Protein AF-A0A318UHU3-F1 (afdb_monomer_lite)

Structure (mmCIF, N/CA/C/O backbone):
data_AF-A0A318UHU3-F1
#
_entry.id   AF-A0A318UHU3-F1
#
loop_
_atom_site.group_PDB
_atom_site.id
_atom_site.type_symbol
_atom_site.label_atom_id
_atom_site.label_alt_id
_atom_site.label_comp_id
_atom_site.label_asym_id
_atom_site.label_entity_id
_atom_site.label_seq_id
_atom_site.pdbx_PDB_ins_code
_atom_site.Cartn_x
_atom_site.Cartn_y
_atom_site.Cartn_z
_atom_site.occupancy
_atom_site.B_iso_or_equiv
_atom_site.auth_seq_id
_atom_site.auth_comp_id
_atom_site.auth_asym_id
_atom_site.auth_atom_id
_atom_site.pdbx_PDB_model_num
ATOM 1 N N . MET A 1 1 ? 28.914 13.848 49.073 1.00 50.41 1 MET A N 1
ATOM 2 C CA . MET A 1 1 ? 27.468 14.120 48.963 1.00 50.41 1 MET A CA 1
ATOM 3 C C . MET A 1 1 ? 27.398 15.579 48.554 1.00 50.41 1 MET A C 1
ATOM 5 O O . MET A 1 1 ? 28.007 16.376 49.243 1.00 50.41 1 MET A O 1
ATOM 9 N N . ASP A 1 2 ? 26.984 15.939 47.344 1.00 44.12 2 ASP A N 1
ATOM 10 C CA . ASP A 1 2 ? 25.793 15.458 46.646 1.00 44.12 2 ASP A CA 1
ATOM 11 C C . ASP A 1 2 ? 26.010 15.236 45.144 1.00 44.12 2 ASP A C 1
ATOM 13 O O . ASP A 1 2 ? 26.692 15.995 44.459 1.00 44.12 2 ASP A O 1
ATOM 17 N N . GLN A 1 3 ? 25.419 14.146 44.656 1.00 48.91 3 GLN A N 1
ATOM 18 C CA . GLN A 1 3 ? 25.236 13.851 43.241 1.00 48.91 3 GLN A CA 1
ATOM 19 C C . GLN A 1 3 ? 24.074 14.704 42.716 1.00 48.91 3 GLN A C 1
ATOM 21 O O . GLN A 1 3 ? 22.984 14.650 43.281 1.00 48.91 3 GLN A O 1
ATOM 26 N N . GLN A 1 4 ? 24.257 15.408 41.599 1.00 51.41 4 GLN A N 1
ATOM 27 C CA . GLN A 1 4 ? 23.141 15.843 40.753 1.00 51.41 4 GLN A CA 1
ATOM 28 C C . GLN A 1 4 ? 23.242 15.175 39.382 1.00 51.41 4 GLN A C 1
ATOM 30 O O . GLN A 1 4 ? 23.828 15.670 38.428 1.00 51.41 4 GLN A O 1
ATOM 35 N N . ASN A 1 5 ? 22.727 13.948 39.416 1.00 49.72 5 ASN A N 1
ATOM 36 C CA . ASN A 1 5 ? 21.940 13.217 38.433 1.00 49.72 5 ASN A CA 1
ATOM 37 C C . ASN A 1 5 ? 21.846 13.784 37.000 1.00 49.72 5 ASN A C 1
ATOM 39 O O . ASN A 1 5 ? 21.250 14.830 36.751 1.00 49.72 5 ASN A O 1
ATOM 43 N N . HIS A 1 6 ? 22.336 12.981 36.055 1.00 58.16 6 HIS A N 1
ATOM 44 C CA . HIS A 1 6 ? 21.928 12.986 34.655 1.00 58.16 6 HIS A CA 1
ATOM 45 C C . HIS A 1 6 ? 20.476 12.520 34.520 1.00 58.16 6 HIS A C 1
ATOM 47 O O . HIS A 1 6 ? 20.151 11.428 34.976 1.00 58.16 6 HIS A O 1
ATOM 53 N N . GLN A 1 7 ? 19.641 13.268 33.803 1.00 49.56 7 GLN A N 1
ATOM 54 C CA . GLN A 1 7 ? 18.466 12.719 33.118 1.00 49.56 7 GLN A CA 1
ATOM 55 C C . GLN A 1 7 ? 18.393 13.409 31.747 1.00 49.56 7 GLN A C 1
ATOM 57 O O . GLN A 1 7 ? 18.383 14.633 31.681 1.00 49.56 7 GLN A O 1
ATOM 62 N N . ASN A 1 8 ? 18.730 12.675 30.678 1.00 43.25 8 ASN A N 1
ATOM 63 C CA . ASN A 1 8 ? 17.810 11.898 29.823 1.00 43.25 8 ASN A CA 1
ATOM 64 C C . ASN A 1 8 ? 16.869 12.811 29.030 1.00 43.25 8 ASN A C 1
ATOM 66 O O . ASN A 1 8 ? 16.286 13.722 29.590 1.00 43.25 8 ASN A O 1
ATOM 70 N N . ALA A 1 9 ? 16.526 12.563 27.781 1.00 42.00 9 ALA A N 1
ATOM 71 C CA . ALA A 1 9 ? 17.015 11.733 26.690 1.00 42.00 9 ALA A CA 1
ATOM 72 C C . ALA A 1 9 ? 15.968 11.989 25.605 1.00 42.00 9 ALA A C 1
ATOM 74 O O . ALA A 1 9 ? 14.779 11.987 25.905 1.00 42.00 9 ALA A O 1
ATOM 75 N N . SER A 1 10 ? 16.433 12.204 24.380 1.00 46.59 10 SER A N 1
ATOM 76 C CA . SER A 1 10 ? 15.742 11.801 23.157 1.00 46.59 10 SER A CA 1
ATOM 77 C C . SER A 1 10 ? 14.218 11.971 23.166 1.00 46.59 10 SER A C 1
ATOM 79 O O . SER A 1 10 ? 13.481 10.999 23.320 1.00 46.59 10 SER A O 1
ATOM 81 N N . GLU A 1 11 ? 13.740 13.188 22.908 1.00 42.72 11 GLU A N 1
ATOM 82 C CA . GLU A 1 11 ? 12.415 13.370 22.314 1.00 42.72 11 GLU A CA 1
ATOM 83 C C . GLU A 1 11 ? 12.477 12.807 20.887 1.00 42.72 11 GLU A C 1
ATOM 85 O O . GLU A 1 11 ? 12.714 13.509 19.904 1.00 42.72 11 GLU A O 1
ATOM 90 N N . SER A 1 12 ? 12.353 11.484 20.772 1.00 44.72 12 SER A N 1
ATOM 91 C CA . SER A 1 12 ? 12.005 10.825 19.524 1.00 44.72 12 SER A CA 1
ATOM 92 C C . SER A 1 12 ? 10.671 11.416 19.094 1.00 44.72 12 SER A C 1
ATOM 94 O O . SER A 1 12 ? 9.660 11.213 19.763 1.00 44.72 12 SER A O 1
ATOM 96 N N . GLY A 1 13 ? 10.696 12.194 18.011 1.00 41.41 13 GLY A N 1
ATOM 97 C CA . GLY A 1 13 ? 9.528 12.841 17.432 1.00 41.41 13 GLY A CA 1
ATOM 98 C C . GLY A 1 13 ? 8.427 11.824 17.167 1.00 41.41 13 GLY A C 1
ATOM 99 O O . GLY A 1 13 ? 8.404 11.169 16.127 1.00 41.41 13 GLY A O 1
ATOM 100 N N . GLN A 1 14 ? 7.516 11.685 18.128 1.00 46.44 14 GLN A N 1
ATOM 101 C CA . GLN A 1 14 ? 6.271 10.971 17.950 1.00 46.44 14 GLN A CA 1
ATOM 102 C C . GLN A 1 14 ? 5.440 11.809 16.988 1.00 46.44 14 GLN A C 1
ATOM 104 O O . GLN A 1 14 ? 4.825 12.805 17.369 1.00 46.44 14 GLN A O 1
ATOM 109 N N . ILE A 1 15 ? 5.441 11.417 15.717 1.00 48.47 15 ILE A N 1
ATOM 110 C CA . ILE A 1 15 ? 4.420 11.866 14.782 1.00 48.47 15 ILE A CA 1
ATOM 111 C C . ILE A 1 15 ? 3.112 11.268 15.305 1.00 48.47 15 ILE A C 1
ATOM 113 O O . ILE A 1 15 ? 2.795 10.110 15.049 1.00 48.47 15 ILE A O 1
ATOM 117 N N . SER A 1 16 ? 2.388 12.042 16.114 1.00 56.72 16 SER A N 1
ATOM 118 C CA . SER A 1 16 ? 1.032 11.713 16.540 1.00 56.72 16 SER A CA 1
ATOM 119 C C . SER A 1 16 ? 0.138 11.822 15.311 1.00 56.72 16 SER A C 1
ATOM 121 O O . SER A 1 16 ? -0.429 12.876 15.024 1.00 56.72 16 SER A O 1
ATOM 123 N N . VAL A 1 17 ? 0.065 10.749 14.522 1.00 62.91 17 VAL A N 1
ATOM 124 C CA . VAL A 1 17 ? -1.022 10.604 13.559 1.00 62.91 17 VAL A CA 1
ATOM 125 C C . VAL A 1 17 ? -2.291 10.539 14.403 1.00 62.91 17 VAL A C 1
ATOM 127 O O . VAL A 1 17 ? -2.390 9.656 15.262 1.00 62.91 17 VAL A O 1
ATOM 130 N N . PRO A 1 18 ? -3.255 11.460 14.233 1.00 73.56 18 PRO A N 1
ATOM 131 C CA . PRO A 1 18 ? -4.443 11.431 15.062 1.00 73.56 18 PRO A CA 1
ATOM 132 C C . PRO A 1 18 ? -5.142 10.093 14.832 1.00 73.56 18 PRO A C 1
ATOM 134 O O . PRO A 1 18 ? -5.580 9.814 13.719 1.00 73.56 18 PRO A O 1
ATOM 137 N N . ALA A 1 19 ? -5.270 9.266 15.874 1.00 75.31 19 ALA A N 1
ATOM 138 C CA . ALA A 1 19 ? -5.941 7.966 15.784 1.00 75.31 19 ALA A CA 1
ATOM 139 C C . ALA A 1 19 ? -7.356 8.077 15.176 1.00 75.31 19 ALA A C 1
ATOM 141 O O . ALA A 1 19 ? -7.869 7.117 14.614 1.00 75.31 19 ALA A O 1
ATOM 142 N N . ALA A 1 20 ? -7.968 9.263 15.254 1.00 79.06 20 ALA A N 1
ATOM 143 C CA . ALA A 1 20 ? -9.215 9.610 14.583 1.00 79.06 20 ALA A CA 1
ATOM 144 C C . ALA A 1 20 ? -9.145 9.522 13.047 1.00 79.06 20 ALA A C 1
ATOM 146 O O . ALA A 1 20 ? -10.087 9.025 12.442 1.00 79.06 20 ALA A O 1
ATOM 147 N N . VAL A 1 21 ? -8.047 9.955 12.416 1.00 84.38 21 VAL A N 1
ATOM 148 C CA . VAL A 1 21 ? -7.866 9.883 10.953 1.00 84.38 21 VAL A CA 1
ATOM 149 C C . VAL A 1 21 ? -7.824 8.429 10.507 1.00 84.38 21 VAL A C 1
ATOM 151 O O . VA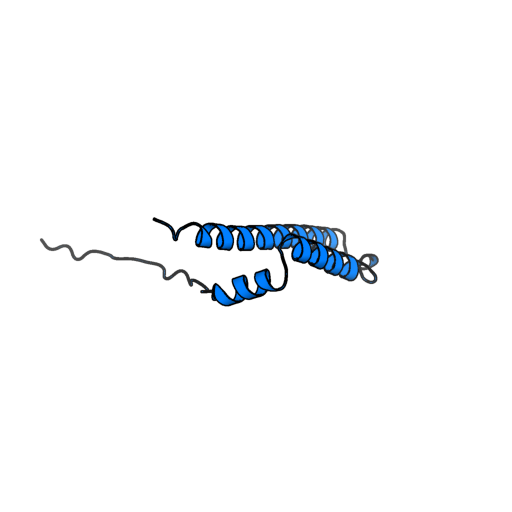L A 1 21 ? -8.511 8.046 9.569 1.00 84.38 21 VAL A O 1
ATOM 154 N N . ILE A 1 22 ? -7.064 7.606 11.228 1.00 83.88 22 ILE A N 1
ATOM 155 C CA . ILE A 1 22 ? -6.913 6.191 10.901 1.00 83.88 22 ILE A CA 1
ATOM 156 C C . ILE A 1 22 ? -8.235 5.436 11.135 1.00 83.88 22 ILE A C 1
ATOM 158 O O . ILE A 1 22 ? -8.664 4.658 10.290 1.00 83.88 22 ILE A O 1
ATOM 162 N N . ARG A 1 23 ? -8.944 5.720 12.238 1.00 83.69 23 ARG A N 1
ATOM 163 C CA . ARG A 1 23 ? -10.283 5.155 12.490 1.00 83.69 23 ARG A CA 1
ATOM 164 C C . ARG A 1 23 ? -11.303 5.573 11.431 1.00 83.69 23 ARG A C 1
ATOM 166 O O . ARG A 1 23 ? -12.090 4.735 11.019 1.00 83.69 23 ARG A O 1
ATOM 173 N N . SER A 1 24 ? -11.282 6.836 11.001 1.00 87.38 24 SER A N 1
ATOM 174 C CA . SER A 1 24 ? -12.158 7.330 9.931 1.00 87.38 24 SER A CA 1
ATOM 175 C C . SER A 1 24 ? -11.842 6.669 8.593 1.00 87.38 24 SER A C 1
ATOM 177 O O . SER A 1 24 ? -12.748 6.375 7.830 1.00 87.38 24 SER A O 1
ATOM 179 N N . PHE A 1 25 ? -10.570 6.399 8.304 1.00 89.25 25 PHE A N 1
ATOM 180 C CA . PHE A 1 25 ? -10.205 5.663 7.099 1.00 89.25 25 PHE A CA 1
ATOM 181 C C . PHE A 1 25 ? -10.814 4.254 7.112 1.00 89.25 25 PHE A C 1
ATOM 183 O O . PHE A 1 25 ? -11.483 3.865 6.160 1.00 89.25 25 PHE A O 1
ATOM 190 N N . PHE A 1 26 ? -10.661 3.519 8.218 1.00 88.50 26 PHE A N 1
ATOM 191 C CA . PHE A 1 26 ? -11.171 2.149 8.321 1.00 88.50 26 PHE A CA 1
ATOM 192 C C . PHE A 1 26 ? -12.676 2.027 8.608 1.00 88.50 26 PHE A C 1
ATOM 194 O O . PHE 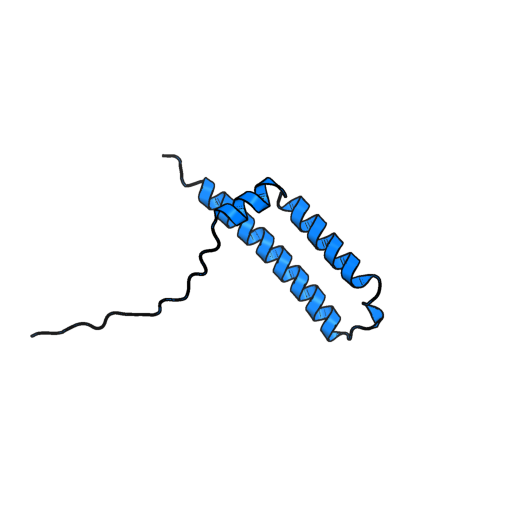A 1 26 ? -13.210 0.915 8.558 1.00 88.50 26 PHE A O 1
ATOM 201 N N . SER A 1 27 ? -13.372 3.134 8.901 1.00 86.12 27 SER A N 1
ATOM 202 C CA . SER A 1 27 ? -14.841 3.165 8.880 1.00 86.12 27 SER A CA 1
ATOM 203 C C . SER A 1 27 ? -15.389 3.197 7.462 1.00 86.12 27 SER A C 1
ATOM 205 O O . SER A 1 27 ? -16.453 2.636 7.217 1.00 86.12 27 SER A O 1
ATOM 207 N N . ASP A 1 28 ? -14.661 3.849 6.557 1.00 87.50 28 ASP A N 1
ATOM 208 C CA . ASP A 1 28 ? -15.081 4.050 5.173 1.00 87.50 28 ASP A CA 1
ATOM 209 C C . ASP A 1 28 ? -14.578 2.923 4.262 1.00 87.50 28 ASP A C 1
ATOM 211 O O . ASP A 1 28 ? -15.250 2.580 3.295 1.00 87.50 28 ASP A O 1
ATOM 215 N N . TYR A 1 29 ? -13.429 2.325 4.597 1.00 88.62 29 TYR A N 1
ATOM 216 C CA . TYR A 1 29 ? -12.809 1.237 3.844 1.00 88.62 29 TYR A CA 1
ATOM 217 C C . TYR A 1 29 ? -12.339 0.142 4.796 1.00 88.62 29 TYR A C 1
ATOM 219 O O . TYR A 1 29 ? -11.361 0.301 5.528 1.00 88.62 29 TYR A O 1
ATOM 227 N N . HIS A 1 30 ? -13.007 -1.009 4.793 1.00 89.12 30 HIS A N 1
ATOM 228 C CA . HIS A 1 30 ? -12.527 -2.144 5.581 1.00 89.12 30 HIS A CA 1
ATOM 229 C C . HIS A 1 30 ? -11.167 -2.633 5.0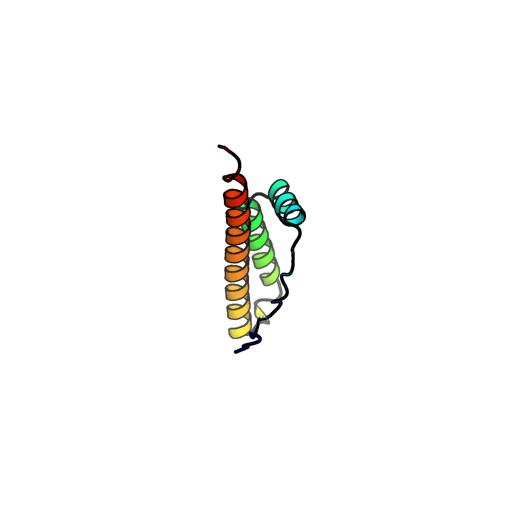67 1.00 89.12 30 HIS A C 1
ATOM 231 O O . HIS A 1 30 ? -10.804 -2.386 3.915 1.00 89.12 30 HIS A O 1
ATOM 237 N N . LEU A 1 31 ? -10.405 -3.335 5.915 1.00 89.25 31 LEU A N 1
ATOM 238 C CA . LEU A 1 31 ? -9.046 -3.764 5.572 1.00 89.25 31 LEU A CA 1
ATOM 239 C C . LEU A 1 31 ? -9.004 -4.526 4.240 1.00 89.25 31 LEU A C 1
ATOM 241 O O . LEU A 1 31 ? -8.273 -4.121 3.343 1.00 89.25 31 LEU A O 1
ATOM 245 N N . GLY A 1 32 ? -9.841 -5.556 4.078 1.00 90.75 32 GLY A N 1
ATOM 246 C CA . GLY A 1 32 ? -9.866 -6.354 2.847 1.00 90.75 32 GLY A CA 1
ATOM 247 C C . GLY A 1 32 ? -10.184 -5.528 1.596 1.00 90.75 32 GLY A C 1
ATOM 248 O O . GLY A 1 32 ? -9.502 -5.654 0.585 1.00 90.75 32 GLY A O 1
ATOM 249 N N . GLU A 1 33 ? -11.149 -4.608 1.685 1.00 92.31 33 GLU A N 1
ATOM 250 C CA . GLU A 1 33 ? -11.466 -3.692 0.583 1.00 92.31 33 GLU A CA 1
ATOM 251 C C . GLU A 1 33 ? -10.288 -2.765 0.264 1.00 92.31 33 GLU A C 1
ATOM 253 O O . GLU A 1 33 ? -9.952 -2.545 -0.897 1.00 92.31 33 GLU A O 1
ATOM 258 N N . SER A 1 34 ? -9.613 -2.257 1.293 1.00 93.06 34 SER A N 1
ATOM 259 C CA . SER A 1 34 ? -8.455 -1.382 1.126 1.00 93.06 34 SER A CA 1
ATOM 260 C C . SER A 1 34 ? -7.283 -2.105 0.449 1.00 93.06 34 SER A C 1
ATOM 262 O O . SER A 1 34 ? -6.629 -1.524 -0.417 1.00 93.06 34 SER A O 1
ATOM 264 N N . GLN A 1 35 ? -7.043 -3.376 0.789 1.00 93.81 35 GLN A N 1
ATOM 265 C CA . GLN A 1 35 ? -6.030 -4.220 0.142 1.00 93.81 35 GLN A CA 1
ATOM 266 C C . GLN A 1 35 ? -6.390 -4.508 -1.323 1.00 93.81 35 GLN A C 1
ATOM 268 O O . GLN A 1 35 ? -5.549 -4.367 -2.214 1.00 93.81 35 GLN A O 1
ATOM 273 N N . ASP A 1 36 ? -7.659 -4.813 -1.603 1.00 94.81 36 ASP A N 1
ATOM 274 C CA . ASP A 1 36 ? -8.151 -5.026 -2.967 1.00 94.81 36 ASP A CA 1
ATOM 275 C C . ASP A 1 36 ? -8.026 -3.761 -3.833 1.00 94.81 36 ASP A C 1
ATOM 277 O O . ASP A 1 36 ? -7.662 -3.833 -5.014 1.00 94.81 36 ASP A O 1
ATOM 281 N N . LEU A 1 37 ? -8.312 -2.587 -3.265 1.00 94.50 37 LEU A N 1
ATOM 282 C CA . LEU A 1 37 ? -8.143 -1.296 -3.933 1.00 94.50 37 LEU A CA 1
ATOM 283 C C . LEU A 1 37 ? -6.661 -0.960 -4.150 1.00 94.50 37 LEU A C 1
ATOM 285 O O . LEU A 1 37 ? -6.294 -0.502 -5.236 1.00 94.50 37 LEU A O 1
ATOM 289 N N . LEU A 1 38 ? -5.792 -1.242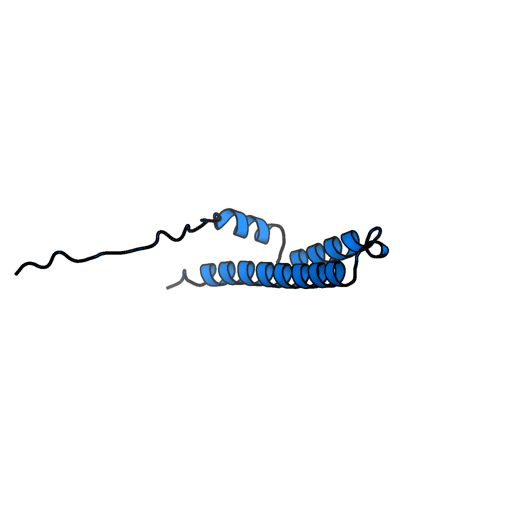 -3.175 1.00 94.50 38 LEU A N 1
ATOM 290 C CA . LEU A 1 38 ? -4.343 -1.073 -3.312 1.00 94.50 38 LEU A CA 1
ATOM 291 C C . LEU A 1 38 ? -3.789 -1.946 -4.445 1.00 94.50 38 LEU A C 1
ATOM 293 O O . LEU A 1 38 ? -3.025 -1.467 -5.287 1.00 94.50 38 LEU A O 1
ATOM 297 N N . TRP A 1 39 ? -4.236 -3.199 -4.535 1.00 93.81 39 TRP A N 1
ATOM 298 C CA . TRP A 1 39 ? -3.883 -4.093 -5.634 1.00 93.81 39 TRP A CA 1
ATOM 299 C C . TRP A 1 39 ? -4.356 -3.567 -6.994 1.00 93.81 39 TRP A C 1
ATOM 301 O O . TRP A 1 39 ? -3.650 -3.673 -8.000 1.00 93.81 39 TRP A O 1
ATOM 311 N N . GLN A 1 40 ? -5.548 -2.971 -7.059 1.00 92.94 40 GLN A N 1
ATOM 312 C CA . GLN A 1 40 ? -6.041 -2.341 -8.285 1.00 92.94 40 GLN A CA 1
ATOM 313 C C . GLN A 1 40 ? -5.185 -1.146 -8.708 1.00 92.94 40 GLN A C 1
ATOM 315 O O . GLN A 1 40 ? -4.825 -1.061 -9.883 1.00 92.94 40 GLN A O 1
ATOM 320 N N . LEU A 1 41 ? -4.799 -0.274 -7.772 1.00 90.81 41 LEU A N 1
ATOM 321 C CA . LEU A 1 41 ? -3.892 0.846 -8.045 1.00 90.81 41 LEU A CA 1
ATOM 322 C C . LEU A 1 41 ? -2.530 0.367 -8.551 1.00 90.81 41 LEU A C 1
ATOM 324 O O . LEU A 1 41 ? -1.998 0.914 -9.516 1.00 90.81 41 LEU A O 1
ATOM 328 N N . PHE A 1 42 ? -1.996 -0.690 -7.945 1.00 90.75 42 PHE A N 1
ATOM 329 C CA . PHE A 1 42 ? -0.733 -1.284 -8.358 1.00 90.75 42 PHE A CA 1
ATOM 330 C C . PHE A 1 42 ? -0.792 -1.844 -9.785 1.00 90.75 42 PHE A C 1
ATOM 332 O O . PHE A 1 42 ? 0.059 -1.525 -10.615 1.00 90.75 42 PHE A O 1
ATOM 339 N N . LYS A 1 43 ? -1.852 -2.589 -10.126 1.00 88.19 43 LYS A N 1
ATOM 340 C CA . LYS A 1 43 ? -2.085 -3.050 -11.506 1.00 88.19 43 LYS A CA 1
ATOM 341 C C . LYS A 1 43 ? -2.217 -1.885 -12.486 1.00 88.19 43 LYS A C 1
ATOM 343 O O . LYS A 1 43 ? -1.646 -1.945 -13.571 1.00 88.19 43 LYS A O 1
ATOM 348 N N . LEU A 1 44 ? -2.938 -0.826 -12.108 1.00 85.25 44 LEU A N 1
ATOM 349 C CA . LEU A 1 44 ? -3.102 0.363 -12.946 1.00 85.25 44 LEU A CA 1
ATOM 350 C C . LEU A 1 44 ? -1.758 1.035 -13.242 1.00 85.25 44 LEU A C 1
ATOM 352 O O . LEU A 1 44 ? -1.511 1.390 -14.396 1.00 85.25 44 LEU A O 1
ATOM 356 N N . ALA A 1 45 ? -0.863 1.121 -12.253 1.00 82.25 45 ALA A N 1
ATOM 357 C CA . ALA A 1 45 ? 0.481 1.673 -12.424 1.00 82.25 45 ALA A CA 1
ATOM 358 C C . ALA A 1 45 ? 1.330 0.910 -13.463 1.00 82.25 45 ALA A C 1
ATOM 360 O O . ALA A 1 45 ? 2.245 1.483 -14.058 1.00 82.25 45 ALA A O 1
ATOM 361 N N . PHE A 1 46 ? 1.016 -0.360 -13.733 1.00 78.31 46 PHE A N 1
ATOM 362 C CA . PHE A 1 46 ? 1.755 -1.206 -14.675 1.00 78.31 46 PHE A CA 1
ATOM 363 C C . PHE A 1 46 ? 1.247 -1.174 -16.111 1.00 78.31 46 PHE A C 1
ATOM 365 O O . PHE A 1 46 ? 1.952 -1.625 -17.013 1.00 78.31 46 PHE A O 1
ATOM 372 N N . SER A 1 47 ? 0.062 -0.617 -16.341 1.00 73.44 47 SER A N 1
ATOM 373 C CA . SER A 1 47 ? -0.642 -0.739 -17.620 1.00 73.44 47 SER A CA 1
ATOM 374 C C . SER A 1 47 ? 0.120 -0.129 -18.804 1.00 73.44 47 SER A C 1
ATOM 376 O O . SER A 1 47 ? 0.140 -0.725 -19.875 1.00 73.44 47 SER A O 1
ATOM 378 N N . GLU A 1 48 ? 0.771 1.027 -18.622 1.00 68.88 48 GLU A N 1
ATOM 379 C CA . GLU A 1 48 ? 1.426 1.755 -19.729 1.00 68.88 48 GLU A CA 1
ATOM 380 C C . GLU A 1 48 ? 2.948 1.909 -19.575 1.00 68.88 48 GLU A C 1
ATOM 382 O O . GLU A 1 48 ? 3.652 2.026 -20.574 1.00 68.88 48 GLU A O 1
ATOM 387 N N . ASN A 1 49 ? 3.486 1.834 -18.351 1.00 74.75 49 ASN A N 1
ATOM 388 C CA . ASN A 1 49 ? 4.897 2.148 -18.079 1.00 74.75 49 ASN A CA 1
ATOM 389 C C . ASN A 1 49 ? 5.743 0.941 -17.647 1.00 74.75 49 ASN A C 1
ATOM 391 O O . ASN A 1 49 ? 6.948 1.071 -17.451 1.00 74.75 49 ASN A O 1
ATOM 395 N N . TRP A 1 50 ? 5.173 -0.261 -17.510 1.00 80.06 50 TRP A N 1
ATOM 396 C CA . TRP A 1 50 ? 5.943 -1.410 -17.013 1.00 80.06 50 TRP A CA 1
ATOM 397 C C . TRP A 1 50 ? 7.103 -1.800 -17.936 1.00 80.06 50 TRP A C 1
ATOM 399 O O . TRP A 1 50 ? 8.180 -2.178 -17.476 1.00 80.06 50 TRP A O 1
ATOM 409 N N . SER A 1 51 ? 6.927 -1.686 -19.252 1.00 82.88 51 SER A N 1
ATOM 410 C CA . SER A 1 51 ? 7.988 -1.980 -20.219 1.00 82.88 51 SER A CA 1
ATOM 411 C C . SER A 1 51 ? 9.130 -0.962 -20.201 1.00 82.88 51 SER A C 1
ATOM 413 O O . SER A 1 51 ? 10.240 -1.330 -20.573 1.00 82.88 51 SER A O 1
ATOM 415 N N . SER A 1 52 ? 8.889 0.280 -19.763 1.00 87.69 52 SER A N 1
ATOM 416 C CA . SER A 1 52 ? 9.936 1.307 -19.658 1.00 87.69 52 SER A CA 1
ATOM 417 C C . SER A 1 52 ? 10.774 1.198 -18.385 1.00 87.69 52 SER A C 1
ATOM 419 O O . SER A 1 52 ? 11.810 1.846 -18.296 1.00 87.69 52 SER A O 1
ATOM 421 N N . LEU A 1 53 ? 10.351 0.378 -17.420 1.00 88.12 53 LEU A N 1
ATOM 422 C CA . LEU A 1 53 ? 11.077 0.167 -16.172 1.00 88.12 53 LEU A CA 1
ATOM 423 C C . LEU A 1 53 ? 12.159 -0.908 -16.317 1.00 88.12 53 LEU A C 1
ATOM 425 O O . LEU A 1 53 ? 11.944 -1.993 -16.880 1.00 88.12 53 LEU A O 1
ATOM 429 N N . SER A 1 54 ? 13.311 -0.625 -15.723 1.00 92.75 54 SER A N 1
ATOM 430 C CA . SER A 1 54 ? 14.380 -1.583 -15.470 1.00 92.75 54 SER A CA 1
ATOM 431 C C . SER A 1 54 ? 13.928 -2.702 -14.526 1.00 92.75 54 SER A C 1
ATOM 433 O O . SER A 1 54 ? 12.927 -2.596 -13.818 1.00 92.75 54 SER A O 1
ATOM 435 N N . ALA A 1 55 ? 14.688 -3.800 -14.495 1.00 91.62 55 ALA A N 1
ATOM 436 C CA . ALA A 1 55 ? 14.421 -4.905 -13.575 1.00 91.62 55 ALA A CA 1
ATOM 437 C C . ALA A 1 55 ? 14.429 -4.452 -12.103 1.00 91.62 55 ALA A C 1
ATOM 439 O O . ALA A 1 55 ? 13.556 -4.855 -11.341 1.00 91.62 55 ALA A O 1
ATOM 440 N N . MET A 1 56 ? 15.354 -3.559 -11.736 1.00 95.25 56 MET A N 1
ATOM 441 C CA . MET A 1 56 ? 15.455 -3.020 -10.378 1.00 95.25 56 MET A CA 1
ATOM 442 C C . MET A 1 56 ? 14.255 -2.137 -10.018 1.00 95.25 56 MET A C 1
ATOM 444 O O . MET A 1 56 ? 13.728 -2.232 -8.917 1.00 95.25 56 MET A O 1
ATOM 448 N N . GLU A 1 57 ? 13.779 -1.298 -10.940 1.00 91.88 57 GLU A N 1
ATOM 449 C CA . GLU A 1 57 ? 12.581 -0.482 -10.699 1.00 91.88 57 GLU A CA 1
ATOM 450 C C . GLU A 1 57 ? 11.333 -1.348 -10.507 1.00 91.88 57 GLU A C 1
ATOM 452 O O . GLU A 1 57 ? 10.515 -1.064 -9.637 1.00 91.88 57 GLU A O 1
ATOM 457 N N . LYS A 1 58 ? 11.209 -2.440 -11.268 1.00 91.00 58 LYS A N 1
ATOM 458 C CA . LYS A 1 58 ? 10.118 -3.412 -11.115 1.00 91.00 58 LYS A CA 1
ATOM 459 C C . LYS A 1 58 ? 10.150 -4.093 -9.752 1.00 91.00 58 LYS A C 1
ATOM 461 O O . LYS A 1 58 ? 9.127 -4.154 -9.079 1.00 91.00 58 LYS A O 1
ATOM 466 N N . GLU A 1 59 ? 11.322 -4.570 -9.343 1.00 93.50 59 GLU A N 1
ATOM 467 C CA . GLU A 1 59 ? 11.532 -5.195 -8.035 1.00 93.50 59 GLU A CA 1
ATOM 468 C C . GLU A 1 59 ? 11.229 -4.222 -6.888 1.00 93.50 59 GLU A C 1
ATOM 470 O O . GLU A 1 59 ? 10.512 -4.575 -5.951 1.00 93.50 59 GLU A O 1
ATOM 475 N N . ASN A 1 60 ? 11.685 -2.972 -7.003 1.00 93.00 60 ASN A N 1
ATOM 476 C CA . ASN A 1 60 ? 11.392 -1.923 -6.030 1.00 93.00 60 ASN A CA 1
ATOM 477 C C . ASN A 1 60 ? 9.888 -1.649 -5.916 1.00 93.00 60 ASN A C 1
ATOM 479 O O . ASN A 1 60 ? 9.393 -1.474 -4.808 1.00 93.00 60 ASN A O 1
ATOM 483 N N . LEU A 1 61 ? 9.152 -1.627 -7.032 1.00 91.44 61 LEU A N 1
ATOM 484 C CA . LEU A 1 61 ? 7.702 -1.417 -7.012 1.00 91.44 61 LEU A CA 1
ATOM 485 C C . LEU A 1 61 ? 6.963 -2.586 -6.356 1.00 91.44 61 LEU A C 1
ATOM 487 O O . LEU A 1 61 ? 6.085 -2.343 -5.531 1.00 91.44 61 LEU A O 1
ATOM 491 N N . CYS A 1 62 ? 7.331 -3.831 -6.672 1.00 92.12 62 CYS A N 1
ATOM 492 C CA . CYS A 1 62 ? 6.774 -5.006 -5.996 1.00 92.12 62 CYS A CA 1
ATOM 493 C C . CYS A 1 62 ? 7.046 -4.966 -4.490 1.00 92.12 62 CYS A C 1
ATOM 495 O O . CYS A 1 62 ? 6.117 -5.074 -3.696 1.00 92.12 62 CYS A O 1
ATOM 497 N N . THR A 1 63 ? 8.298 -4.712 -4.105 1.00 95.06 63 THR A N 1
ATOM 498 C CA . THR A 1 63 ? 8.693 -4.610 -2.695 1.00 95.06 63 THR A CA 1
ATOM 499 C C . THR A 1 63 ? 7.921 -3.493 -1.991 1.00 95.06 63 THR A C 1
ATOM 501 O O . THR A 1 63 ? 7.425 -3.670 -0.884 1.00 95.06 63 THR A O 1
ATOM 504 N N . PHE A 1 64 ? 7.772 -2.336 -2.637 1.00 94.25 64 PHE A N 1
ATOM 505 C CA . PHE A 1 64 ? 7.020 -1.210 -2.091 1.00 94.25 64 PHE A CA 1
ATOM 506 C C . PHE A 1 64 ? 5.541 -1.550 -1.867 1.00 94.25 64 PHE A C 1
ATOM 508 O O . PHE A 1 64 ? 4.997 -1.211 -0.818 1.00 94.25 64 PHE A O 1
ATOM 515 N N . TYR A 1 65 ? 4.906 -2.249 -2.812 1.00 95.19 65 TYR A N 1
ATOM 516 C CA . TYR A 1 65 ? 3.536 -2.738 -2.654 1.00 95.19 65 TYR A CA 1
ATOM 517 C C . TYR A 1 65 ? 3.401 -3.675 -1.448 1.00 95.19 65 TYR A C 1
ATOM 519 O O . TYR A 1 65 ? 2.527 -3.458 -0.613 1.00 95.19 65 TYR A O 1
ATOM 527 N N . GLU A 1 66 ? 4.289 -4.662 -1.315 1.00 94.69 66 GLU A N 1
ATOM 528 C CA . GLU A 1 66 ? 4.267 -5.619 -0.199 1.00 94.69 66 GLU A CA 1
ATOM 529 C C . GLU A 1 66 ? 4.419 -4.917 1.158 1.00 94.69 66 GLU A C 1
ATOM 531 O O . GLU A 1 66 ? 3.715 -5.236 2.115 1.00 94.69 66 GLU A O 1
ATOM 536 N N . GLN A 1 67 ? 5.307 -3.921 1.241 1.00 96.94 67 GLN A N 1
ATOM 537 C CA . GLN A 1 67 ? 5.493 -3.137 2.463 1.00 96.94 67 GLN A CA 1
ATOM 538 C C . GLN A 1 67 ? 4.271 -2.267 2.789 1.00 96.94 67 GLN A C 1
ATOM 540 O O . GLN A 1 67 ? 3.930 -2.118 3.962 1.00 96.94 67 GLN A O 1
ATOM 545 N N . LEU A 1 68 ? 3.601 -1.698 1.781 1.00 94.81 68 LEU A N 1
ATOM 546 C CA . LEU A 1 68 ? 2.370 -0.932 1.991 1.00 94.81 68 LEU A CA 1
ATOM 547 C C . LEU A 1 68 ? 1.210 -1.812 2.454 1.00 94.81 68 LEU A C 1
ATOM 549 O O . LEU A 1 68 ? 0.485 -1.409 3.359 1.00 94.81 68 LEU A O 1
ATOM 553 N N . ASP A 1 69 ? 1.050 -2.995 1.865 1.00 94.88 69 ASP A N 1
ATOM 554 C CA . ASP A 1 69 ? 0.028 -3.962 2.267 1.00 94.88 69 ASP A CA 1
ATOM 555 C C . ASP A 1 69 ? 0.222 -4.402 3.729 1.00 94.88 69 ASP A C 1
ATOM 557 O O . ASP A 1 69 ? -0.700 -4.317 4.545 1.00 94.88 69 ASP A O 1
ATOM 561 N N . ALA A 1 70 ? 1.460 -4.748 4.101 1.00 93.81 70 ALA A N 1
ATOM 562 C CA . ALA A 1 70 ? 1.812 -5.097 5.476 1.00 93.81 70 ALA A CA 1
ATOM 563 C C . ALA A 1 70 ? 1.592 -3.934 6.459 1.00 93.81 70 ALA A C 1
ATOM 565 O O . ALA A 1 70 ? 1.088 -4.140 7.565 1.00 93.81 70 ALA A O 1
ATOM 566 N N . LEU A 1 71 ? 1.941 -2.704 6.065 1.00 93.06 71 LEU A N 1
ATOM 567 C CA . LEU A 1 71 ? 1.700 -1.512 6.878 1.00 93.06 71 LEU A CA 1
ATOM 568 C C . LEU A 1 71 ? 0.202 -1.291 7.107 1.00 93.06 71 LEU A C 1
ATOM 570 O O . LEU A 1 71 ? -0.211 -0.987 8.223 1.00 93.06 71 LEU A O 1
ATOM 574 N N . LEU A 1 72 ? -0.610 -1.453 6.064 1.00 92.44 72 LEU A N 1
ATOM 575 C CA . LEU A 1 72 ? -2.055 -1.276 6.134 1.00 92.44 72 LEU A CA 1
ATOM 576 C C . LEU A 1 72 ? -2.694 -2.269 7.114 1.00 92.44 72 LEU A C 1
ATOM 578 O O . LEU A 1 72 ? -3.492 -1.863 7.961 1.00 92.44 72 LEU A O 1
ATOM 582 N N . ALA A 1 73 ? -2.281 -3.539 7.049 1.00 90.88 73 ALA A N 1
ATOM 583 C CA . ALA A 1 73 ? -2.709 -4.578 7.982 1.00 90.88 73 ALA A CA 1
ATOM 584 C C . ALA A 1 73 ? -2.283 -4.263 9.425 1.00 90.88 73 ALA A C 1
ATOM 586 O O . ALA A 1 73 ? -3.126 -4.224 10.321 1.00 90.88 73 ALA A O 1
ATOM 587 N N . ALA A 1 74 ? -1.007 -3.933 9.646 1.00 90.56 74 ALA A N 1
ATOM 588 C CA . ALA A 1 74 ? -0.492 -3.615 10.977 1.00 90.56 74 ALA A CA 1
ATOM 589 C C . ALA A 1 74 ? -1.218 -2.420 11.616 1.00 90.56 74 ALA A C 1
ATOM 591 O O . ALA A 1 74 ? -1.518 -2.424 12.811 1.00 90.56 74 ALA A O 1
ATOM 592 N N . VAL A 1 75 ? -1.518 -1.385 10.829 1.00 88.62 75 VAL A N 1
ATOM 593 C CA . VAL A 1 75 ? -2.234 -0.200 11.315 1.00 88.62 75 VAL A CA 1
ATOM 594 C C . VAL A 1 75 ? -3.684 -0.542 11.684 1.00 88.62 75 VAL A C 1
ATOM 596 O O . VAL A 1 75 ? -4.186 -0.023 12.683 1.00 88.62 75 VAL A O 1
ATOM 599 N N . TYR A 1 76 ? -4.344 -1.421 10.927 1.00 86.38 76 TYR A N 1
ATOM 600 C CA . TYR A 1 76 ? -5.690 -1.900 11.247 1.00 86.38 76 TYR A CA 1
ATOM 601 C C . TYR A 1 76 ? -5.719 -2.696 12.561 1.00 86.38 76 TYR A C 1
ATOM 603 O O . TYR A 1 76 ? -6.504 -2.378 13.456 1.00 86.38 76 TYR A O 1
ATOM 611 N N . GLU A 1 77 ? -4.815 -3.666 12.716 1.00 84.50 77 GLU A N 1
ATOM 612 C CA . GLU A 1 77 ? -4.706 -4.505 13.920 1.00 84.50 77 GLU A CA 1
ATOM 613 C C . GLU A 1 77 ? -4.436 -3.667 15.180 1.00 84.50 77 GLU A C 1
ATOM 615 O O . GLU A 1 77 ? -5.101 -3.836 16.201 1.00 84.50 77 GLU A O 1
ATOM 620 N N . ASN A 1 78 ? -3.551 -2.666 15.092 1.00 80.00 78 ASN A N 1
ATOM 621 C CA . ASN A 1 78 ? -3.256 -1.757 16.209 1.00 80.00 78 ASN A CA 1
ATOM 622 C C . ASN A 1 78 ? -4.466 -0.912 16.660 1.00 80.00 78 ASN A C 1
ATOM 624 O O . ASN A 1 78 ? -4.509 -0.433 17.802 1.00 80.00 78 ASN A O 1
ATOM 628 N N . ILE A 1 79 ? -5.443 -0.677 15.778 1.00 75.06 79 ILE A N 1
ATOM 629 C CA . ILE A 1 79 ? -6.693 -0.002 16.146 1.00 75.06 79 ILE A CA 1
ATOM 630 C C . ILE A 1 79 ? -7.644 -0.967 16.840 1.00 75.06 79 ILE A C 1
ATOM 632 O O . ILE A 1 79 ? -8.282 -0.555 17.812 1.00 75.06 79 ILE A O 1
ATOM 636 N N . ASP A 1 80 ? -7.751 -2.201 16.351 1.00 66.50 80 ASP A N 1
ATOM 637 C CA . ASP A 1 80 ? -8.641 -3.219 16.913 1.00 66.50 80 ASP A CA 1
ATOM 638 C C . ASP A 1 80 ? -8.202 -3.616 18.334 1.00 66.50 80 ASP A C 1
ATOM 640 O O . ASP A 1 80 ? -8.993 -3.580 19.279 1.00 66.50 80 ASP A O 1
ATOM 644 N N . GLU A 1 81 ? -6.896 -3.809 18.549 1.00 60.94 81 GLU A N 1
ATOM 645 C CA . GLU A 1 81 ? -6.324 -4.063 19.880 1.00 60.94 81 GLU A CA 1
ATOM 646 C C . GLU A 1 81 ? -6.592 -2.912 20.869 1.00 60.94 81 GLU A C 1
ATOM 648 O O . GLU A 1 81 ? -6.902 -3.141 22.040 1.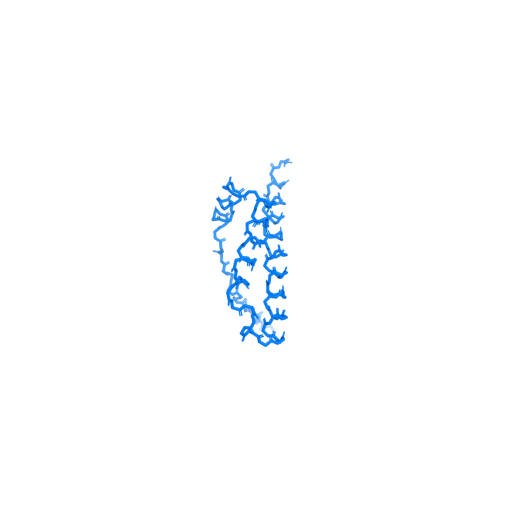00 60.94 81 GLU A O 1
ATOM 653 N N . ASN A 1 82 ? -6.569 -1.658 20.402 1.00 57.72 82 ASN A N 1
ATOM 654 C CA . ASN A 1 82 ? -6.912 -0.485 21.216 1.00 57.72 82 ASN A CA 1
ATOM 655 C C . ASN A 1 82 ? -8.421 -0.323 21.487 1.00 57.72 82 ASN A C 1
ATOM 657 O O . ASN A 1 82 ? -8.804 0.539 22.287 1.00 57.72 82 ASN A O 1
ATOM 661 N N . GLN A 1 83 ? -9.291 -1.097 20.832 1.00 53.84 83 GLN A N 1
ATOM 662 C CA . GLN A 1 83 ? -10.720 -1.164 21.156 1.00 53.84 83 GLN A CA 1
ATOM 663 C C . GLN A 1 83 ? -11.019 -2.227 22.226 1.00 53.84 83 GLN A C 1
ATOM 665 O O . GLN A 1 83 ? -11.962 -2.050 22.995 1.00 53.84 83 GLN A O 1
ATOM 670 N N . GLY A 1 84 ? -10.167 -3.249 22.371 1.00 49.31 84 GLY A N 1
ATOM 671 C CA . GLY A 1 84 ? -10.319 -4.331 23.356 1.00 49.31 84 GLY A CA 1
ATOM 672 C C . GLY A 1 84 ? -9.931 -4.001 24.808 1.00 49.31 84 GLY A C 1
ATOM 673 O O . GLY A 1 84 ? -10.178 -4.811 25.697 1.0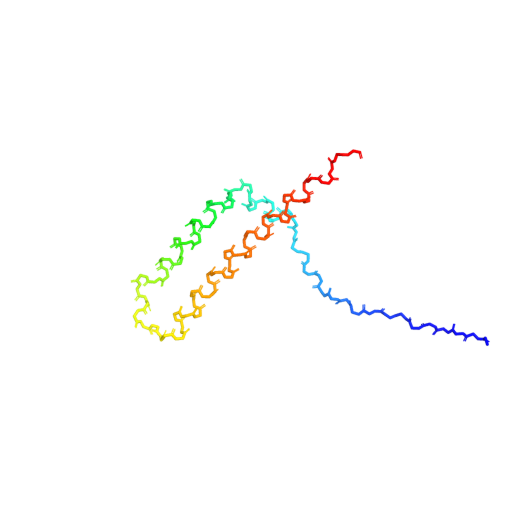0 49.31 84 GLY A O 1
ATOM 674 N N . VAL A 1 85 ? -9.347 -2.828 25.092 1.00 51.84 85 VAL A N 1
ATOM 675 C CA . VAL A 1 85 ? -8.851 -2.462 26.445 1.00 51.84 85 VAL A CA 1
ATOM 676 C C . VAL A 1 85 ? -9.869 -1.647 27.269 1.00 51.84 85 VAL A C 1
ATOM 678 O O . VAL A 1 85 ? -9.574 -1.190 28.371 1.00 51.84 85 VAL A O 1
ATOM 681 N N . LYS A 1 86 ? -11.111 -1.482 26.800 1.00 46.53 86 LYS A N 1
ATOM 682 C CA . LYS A 1 86 ? -12.185 -0.844 27.582 1.00 46.53 86 LYS A CA 1
ATOM 683 C C . LYS A 1 86 ? -13.328 -1.805 27.872 1.00 46.53 86 LYS A C 1
ATOM 685 O O . LYS A 1 86 ? -14.417 -1.594 27.369 1.00 46.53 86 LYS A O 1
ATOM 690 N N . GLU A 1 87 ? -13.089 -2.805 28.713 1.00 45.62 87 GLU A N 1
ATOM 691 C CA . GLU A 1 87 ? -14.137 -3.396 29.558 1.00 45.62 87 GLU A CA 1
ATOM 692 C C . GLU A 1 87 ? -13.523 -4.301 30.638 1.00 45.62 87 GLU A C 1
ATOM 694 O O . GLU A 1 87 ? -13.232 -5.475 30.404 1.00 45.62 87 GLU A O 1
ATOM 699 N N . LYS A 1 88 ? -13.299 -3.720 31.826 1.00 34.75 88 LYS A N 1
ATOM 700 C CA . LYS A 1 88 ? -13.630 -4.273 33.153 1.00 34.75 88 LYS A CA 1
ATOM 701 C C . LYS A 1 88 ? -13.300 -3.278 34.259 1.00 34.75 88 LYS A C 1
ATOM 703 O O . LYS A 1 88 ? -12.194 -2.699 34.222 1.00 34.75 88 LYS A O 1
#

Organism: NCBI:txid1241337

Radius of gyration: 20.76 Å; chains: 1; bounding box: 42×22×69 Å

pLDDT: mean 76.88, std 18.8, range [34.75, 96.94]

Sequence (88 aa):
MDQQNHQNASESGQISVPAAVIRSFFSDYHLGESQDLLWQLFKLAFSENWSSLSAMEKENLCTFYEQLDALLAAVYENIDENQGVKEK

Foldseek 3Di:
DDDDDDDDDDPPPDPCPPLVVLVVVCVVAPLVRVLVVLVVVLVVVCPPCVVVDDPVRVVVSVVVSVVVNVVSVVSVVVNVVVVVPPDD

Secondary structure (DSSP, 8-state):
------------------HHHHHHHHHHS-HHHHHHHHHHHHHHHHHHHGGGS-HHHHHHHHHHHHHHHHHHHHHHHHHHHTTTT---